Protein AF-A0A1G2CM22-F1 (afdb_monomer)

pLDDT: mean 74.39, std 9.71, range [49.56, 86.62]

Nearest PDB structures (foldseek):
  3p04-assembly1_A  TM=5.945E-01  e=9.535E-03  Corynebacterium glutamicum
  3zih-assembly1_A  TM=6.746E-01  e=2.568E-02  Bacillus subtilis
  6scq-assembly1_A  TM=5.970E-01  e=1.019E-02  Corynebacterium glutamicum ATCC 13032
  2ek0-assembly1_A  TM=5.794E-01  e=2.568E-02  Thermus thermophilus
  6sat-assembly1_A  TM=5.914E-01  e=2.250E-02  Corynebacterium glutamicum ATCC 13032

Sequence (84 aa):
MAIRFRGRWDPILPDIQESVREGEQIDVILTRKEFARLQTERGELELLRSRISATPCRLEFQEFALIDEDREEIAPILTVTPCF

Foldseek 3Di:
DEAEAEDACVVCLVVVLVQLVVQHKYKYFDAPVNVVVCVVPVVVVVVSCVSSVVFAWDWDKDQADDPDPVPSDGTIIIIIGTDD

Radius of gyration: 12.34 Å; Cα contacts (8 Å, |Δi|>4): 140; chains: 1; bounding box: 21×38×27 Å

Organism: NCBI:txid1798652

Mean predicted aligned error: 7.43 Å

Secondary structure (DSSP, 8-state):
-EEEEES-HHHHHHHHHHHHHHT-EEEEE--HHHHHHHHH-HHHHHHHHHHHTTS-EEEEEEEEEES-TTTT-EEEEEEEEE--

Structure (mmCIF, N/CA/C/O backbone):
data_AF-A0A1G2CM22-F1
#
_entry.id   AF-A0A1G2CM22-F1
#
loop_
_atom_site.group_PDB
_atom_site.id
_atom_site.type_symbol
_atom_site.label_atom_id
_atom_site.label_alt_id
_atom_site.label_comp_id
_atom_site.label_asym_id
_atom_site.label_entity_id
_atom_site.label_seq_id
_atom_site.pdbx_PDB_ins_code
_atom_site.Cartn_x
_atom_site.Cartn_y
_atom_site.Cartn_z
_atom_site.occupancy
_atom_site.B_iso_or_equiv
_atom_site.auth_seq_id
_atom_site.auth_comp_id
_atom_site.auth_asym_id
_atom_site.auth_atom_id
_atom_site.pdbx_PDB_model_num
ATOM 1 N N . MET A 1 1 ? 4.286 -4.052 -16.805 1.00 62.34 1 MET A N 1
ATOM 2 C CA . MET A 1 1 ? 5.019 -4.816 -15.773 1.00 62.34 1 MET A CA 1
ATOM 3 C C . MET A 1 1 ? 4.843 -4.038 -14.484 1.00 62.34 1 MET A C 1
ATOM 5 O O . MET A 1 1 ? 4.913 -2.822 -14.567 1.00 62.34 1 MET A O 1
ATOM 9 N N . ALA A 1 2 ? 4.481 -4.683 -13.374 1.00 73.06 2 ALA A N 1
ATOM 10 C CA . ALA A 1 2 ? 4.244 -3.981 -12.112 1.00 73.06 2 ALA A CA 1
ATOM 11 C C . ALA A 1 2 ? 5.410 -4.230 -11.150 1.00 73.06 2 ALA A C 1
ATOM 13 O O . ALA A 1 2 ? 5.837 -5.379 -10.995 1.00 73.06 2 ALA A O 1
ATOM 14 N N . ILE A 1 3 ? 5.925 -3.170 -10.528 1.00 83.62 3 ILE A N 1
ATOM 15 C CA . ILE A 1 3 ? 6.977 -3.268 -9.511 1.00 83.62 3 ILE A CA 1
ATOM 16 C C . ILE A 1 3 ? 6.345 -3.752 -8.214 1.00 83.62 3 ILE A C 1
ATOM 18 O O . ILE A 1 3 ? 5.324 -3.223 -7.794 1.00 83.62 3 ILE A O 1
ATOM 22 N N . ARG A 1 4 ? 6.940 -4.753 -7.562 1.00 84.06 4 ARG A N 1
ATOM 23 C CA . ARG A 1 4 ? 6.425 -5.292 -6.299 1.00 84.06 4 ARG A CA 1
ATOM 24 C C . ARG A 1 4 ? 7.305 -4.899 -5.130 1.00 84.06 4 ARG A C 1
ATOM 26 O O . ARG A 1 4 ? 8.470 -5.285 -5.083 1.00 84.06 4 ARG A O 1
ATOM 33 N N . PHE A 1 5 ? 6.716 -4.231 -4.146 1.00 81.38 5 PHE A N 1
ATOM 34 C CA . PHE A 1 5 ? 7.355 -3.972 -2.860 1.00 81.38 5 PHE A CA 1
ATOM 35 C C . PHE A 1 5 ? 6.720 -4.836 -1.778 1.00 81.38 5 PHE A C 1
ATOM 37 O O . PHE A 1 5 ? 5.505 -5.008 -1.746 1.00 81.38 5 PHE A O 1
ATOM 44 N N . ARG A 1 6 ? 7.531 -5.364 -0.858 1.00 78.62 6 ARG A N 1
ATOM 45 C CA . ARG A 1 6 ? 7.057 -6.128 0.302 1.00 78.62 6 ARG A CA 1
ATOM 46 C C . ARG A 1 6 ? 7.571 -5.486 1.575 1.00 78.62 6 ARG A C 1
ATOM 48 O O . ARG A 1 6 ? 8.778 -5.420 1.784 1.00 78.62 6 ARG A O 1
ATOM 55 N N . GLY A 1 7 ? 6.665 -5.053 2.447 1.00 72.06 7 GLY A N 1
ATOM 56 C CA . GLY A 1 7 ? 7.065 -4.479 3.7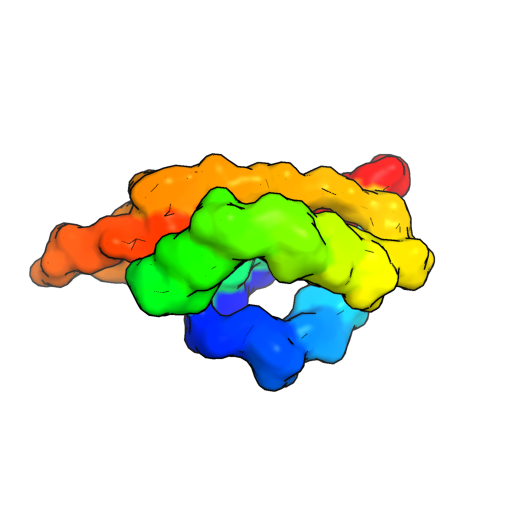27 1.00 72.06 7 GLY A CA 1
ATOM 57 C C . GLY A 1 7 ? 6.074 -3.475 4.294 1.00 72.06 7 GLY A C 1
ATOM 58 O O . GLY A 1 7 ? 4.882 -3.500 3.998 1.00 72.06 7 GLY A O 1
ATOM 59 N N . ARG A 1 8 ? 6.579 -2.605 5.172 1.00 72.06 8 ARG A N 1
ATOM 60 C C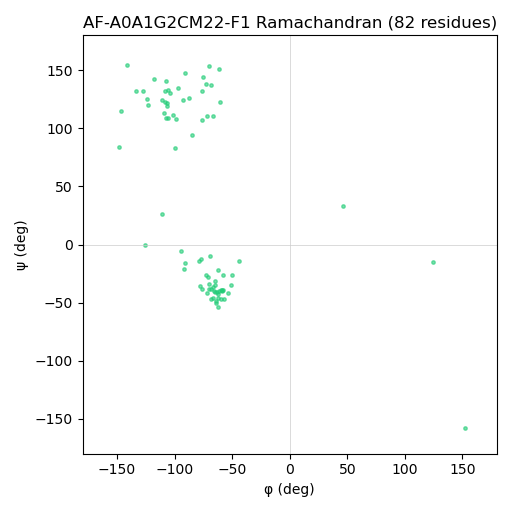A . ARG A 1 8 ? 5.813 -1.452 5.661 1.00 72.06 8 ARG A CA 1
ATOM 61 C C . ARG A 1 8 ? 5.764 -0.398 4.568 1.00 72.06 8 ARG A C 1
ATOM 63 O O . ARG A 1 8 ? 6.769 -0.214 3.894 1.00 72.06 8 ARG A O 1
ATOM 70 N N . TRP A 1 9 ? 4.644 0.308 4.458 1.00 73.06 9 TRP A N 1
ATOM 71 C CA . TRP A 1 9 ? 4.444 1.335 3.435 1.00 73.06 9 TRP A CA 1
ATOM 72 C C . TRP A 1 9 ? 5.376 2.549 3.605 1.00 73.06 9 TRP A C 1
ATOM 74 O O . TRP A 1 9 ? 5.912 3.061 2.631 1.00 73.06 9 TRP A O 1
ATOM 84 N N . ASP A 1 10 ? 5.600 2.997 4.842 1.00 73.31 10 ASP A N 1
ATOM 85 C CA . ASP A 1 10 ? 6.356 4.224 5.138 1.00 73.31 10 ASP A CA 1
ATOM 86 C C . ASP A 1 10 ? 7.802 4.247 4.572 1.00 73.31 10 ASP A C 1
ATOM 88 O O . ASP A 1 10 ? 8.151 5.223 3.911 1.00 73.31 10 ASP A O 1
ATOM 92 N N . PRO A 1 11 ? 8.635 3.193 4.730 1.00 80.25 11 PRO A N 1
ATOM 93 C CA . PRO A 1 11 ? 10.001 3.191 4.195 1.00 80.25 11 PRO A CA 1
ATOM 94 C C . PRO A 1 11 ? 10.100 3.048 2.670 1.00 80.25 11 PRO A C 1
ATOM 96 O O . PRO A 1 11 ? 11.090 3.497 2.111 1.00 80.25 11 PRO A O 1
ATOM 99 N N . ILE A 1 12 ? 9.116 2.431 2.010 1.00 79.94 12 ILE A N 1
ATOM 100 C CA . ILE A 1 12 ? 9.110 2.203 0.547 1.00 79.94 12 ILE A CA 1
ATOM 101 C C . ILE A 1 12 ? 8.368 3.306 -0.217 1.00 79.94 12 ILE A C 1
ATOM 103 O O . ILE A 1 12 ? 8.335 3.311 -1.442 1.00 79.94 12 ILE A O 1
ATOM 107 N N . LEU A 1 13 ? 7.743 4.244 0.498 1.00 80.19 13 LEU A N 1
ATOM 108 C CA . LEU A 1 13 ? 7.024 5.373 -0.082 1.00 80.19 13 LEU A CA 1
ATOM 109 C C . LEU A 1 13 ? 7.865 6.208 -1.069 1.00 80.19 13 LEU A C 1
ATOM 111 O O . LEU A 1 13 ? 7.303 6.591 -2.096 1.00 80.19 13 LEU A O 1
ATOM 115 N N . PRO A 1 14 ? 9.155 6.515 -0.813 1.00 82.81 14 PRO A N 1
ATOM 116 C CA . PRO A 1 14 ? 9.979 7.258 -1.765 1.00 82.81 14 PRO A CA 1
ATOM 117 C C . PRO A 1 14 ? 10.154 6.499 -3.083 1.00 82.81 14 PRO A C 1
ATOM 119 O O . PRO A 1 14 ? 9.932 7.081 -4.141 1.00 82.81 14 PRO A O 1
ATOM 122 N N . ASP A 1 15 ? 10.462 5.200 -3.012 1.00 86.56 15 ASP A N 1
ATOM 123 C CA . ASP A 1 15 ? 10.614 4.334 -4.184 1.00 86.56 15 ASP A CA 1
ATOM 124 C C . ASP A 1 15 ? 9.304 4.240 -4.975 1.00 86.56 15 ASP A C 1
ATOM 126 O O . ASP A 1 15 ? 9.290 4.376 -6.194 1.00 86.56 15 ASP A O 1
ATOM 130 N N . ILE A 1 16 ? 8.170 4.100 -4.279 1.00 82.12 16 ILE A N 1
ATOM 131 C CA . ILE A 1 16 ? 6.845 4.102 -4.908 1.00 82.12 16 ILE A CA 1
ATOM 132 C C . ILE A 1 16 ? 6.610 5.423 -5.641 1.00 82.12 16 ILE A C 1
ATOM 134 O O . ILE A 1 16 ? 6.156 5.421 -6.779 1.00 82.12 16 ILE A O 1
ATOM 138 N N . GLN A 1 17 ? 6.896 6.565 -5.013 1.00 79.75 17 GLN A N 1
ATOM 139 C CA . GLN A 1 17 ? 6.703 7.865 -5.658 1.00 79.75 17 GLN A CA 1
ATOM 140 C C . GLN A 1 17 ? 7.564 8.028 -6.909 1.00 79.75 17 GLN A C 1
ATOM 142 O O . GLN A 1 17 ? 7.085 8.598 -7.889 1.00 79.75 17 GLN A O 1
ATOM 147 N N . GLU A 1 18 ? 8.807 7.554 -6.873 1.00 85.00 18 GLU A N 1
ATOM 148 C CA . GLU A 1 18 ? 9.705 7.560 -8.026 1.00 85.00 18 GLU A CA 1
ATOM 149 C C . GLU A 1 18 ? 9.131 6.702 -9.159 1.00 85.00 18 GLU A C 1
ATOM 151 O O . GLU A 1 18 ? 8.836 7.234 -10.228 1.00 85.00 18 GLU A O 1
ATOM 156 N N . SER A 1 19 ? 8.787 5.444 -8.883 1.00 85.00 19 SER A N 1
ATOM 157 C CA . SER A 1 19 ? 8.183 4.544 -9.871 1.00 85.00 19 SER A CA 1
ATOM 158 C C . SER A 1 19 ? 6.849 5.066 -10.434 1.00 85.00 19 SER A C 1
ATOM 160 O O . SER A 1 19 ? 6.608 4.988 -11.639 1.00 85.00 19 SER A O 1
ATOM 162 N N . VAL A 1 20 ? 5.983 5.673 -9.603 1.00 82.44 20 VAL A N 1
ATOM 163 C CA . VAL A 1 20 ? 4.721 6.279 -10.073 1.00 82.44 20 VAL A CA 1
ATOM 164 C C . VAL A 1 20 ? 5.027 7.431 -11.026 1.00 82.44 20 VAL A C 1
ATOM 166 O O . VAL A 1 20 ? 4.327 7.588 -12.022 1.00 82.44 20 VAL A O 1
ATOM 169 N N . ARG A 1 21 ? 6.044 8.256 -10.741 1.00 82.06 21 ARG A N 1
ATOM 170 C CA . ARG A 1 21 ? 6.457 9.351 -11.637 1.00 82.06 21 ARG A CA 1
ATOM 171 C C . ARG A 1 21 ? 6.997 8.837 -12.967 1.00 82.06 21 ARG A C 1
ATOM 173 O O . ARG A 1 21 ? 6.829 9.526 -13.969 1.00 82.06 21 ARG A O 1
ATOM 180 N N . GLU A 1 2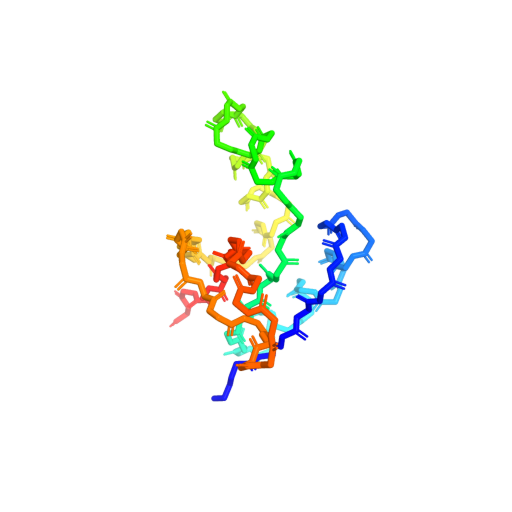2 ? 7.624 7.668 -12.979 1.00 85.50 22 GLU A N 1
ATOM 181 C CA . GLU A 1 22 ? 8.252 7.098 -14.173 1.00 85.50 22 GLU A CA 1
ATOM 182 C C . GLU A 1 22 ? 7.283 6.446 -15.159 1.00 85.50 22 GLU A C 1
ATOM 184 O O . GLU A 1 22 ? 7.667 6.202 -16.302 1.00 85.50 22 GLU A O 1
ATOM 189 N N . GLY A 1 23 ? 6.034 6.175 -14.780 1.00 83.88 23 GLY A N 1
ATOM 190 C CA . GLY A 1 23 ? 5.167 5.380 -15.655 1.00 83.88 23 GLY A CA 1
ATOM 191 C C . GLY A 1 23 ? 4.579 4.143 -15.001 1.00 83.88 23 GLY A C 1
ATOM 192 O O . GLY A 1 23 ? 3.683 3.516 -15.566 1.00 83.88 23 GLY A O 1
ATOM 193 N N . GLU A 1 24 ? 5.127 3.738 -13.860 1.00 86.12 24 GLU A N 1
ATOM 194 C CA . GLU A 1 24 ? 5.069 2.343 -13.461 1.00 86.12 24 GLU A CA 1
ATOM 195 C C . GLU A 1 24 ? 3.931 2.059 -12.486 1.00 86.12 24 GLU A C 1
ATOM 197 O O . GLU A 1 24 ? 3.697 2.769 -11.507 1.00 86.12 24 GLU A O 1
ATOM 202 N N . GLN A 1 25 ? 3.216 0.970 -12.769 1.00 85.50 25 GLN A N 1
ATOM 203 C CA . GLN A 1 25 ? 2.280 0.388 -11.820 1.00 85.50 25 GLN A CA 1
ATOM 204 C C . GLN A 1 25 ? 3.070 -0.298 -10.710 1.00 85.50 25 GLN A C 1
ATOM 206 O O . GLN A 1 25 ? 4.036 -1.015 -10.976 1.00 85.50 25 GLN A O 1
ATOM 211 N N . ILE A 1 26 ? 2.627 -0.122 -9.472 1.00 86.62 26 ILE A N 1
ATOM 212 C CA . ILE A 1 26 ? 3.319 -0.650 -8.303 1.00 86.62 26 ILE A CA 1
ATOM 213 C C . ILE A 1 26 ? 2.347 -1.448 -7.454 1.00 86.62 26 ILE A C 1
ATOM 215 O O . ILE A 1 26 ? 1.269 -0.976 -7.128 1.00 86.62 26 ILE A O 1
ATOM 219 N N . ASP A 1 27 ? 2.749 -2.641 -7.055 1.00 86.38 27 ASP A N 1
ATOM 220 C CA . ASP A 1 27 ? 2.015 -3.525 -6.168 1.00 86.38 27 ASP A CA 1
ATOM 221 C C . ASP A 1 27 ? 2.735 -3.571 -4.819 1.00 86.38 27 ASP A C 1
ATOM 223 O O . ASP A 1 27 ? 3.848 -4.084 -4.690 1.00 86.38 27 ASP A O 1
ATOM 227 N N . VAL A 1 28 ? 2.097 -3.042 -3.784 1.00 83.81 28 VAL A N 1
ATOM 228 C CA . VAL A 1 28 ? 2.641 -3.049 -2.431 1.00 83.81 28 VAL A CA 1
ATOM 229 C C . VAL A 1 28 ? 1.984 -4.143 -1.622 1.00 83.81 28 VAL A C 1
ATOM 231 O O . VAL A 1 28 ? 0.813 -4.070 -1.263 1.00 83.81 28 VAL A O 1
ATOM 234 N N . ILE A 1 29 ? 2.774 -5.149 -1.290 1.00 83.81 29 ILE A N 1
ATOM 235 C CA . ILE A 1 29 ? 2.405 -6.212 -0.377 1.00 83.81 29 ILE A CA 1
ATOM 236 C C . ILE A 1 29 ? 2.472 -5.661 1.042 1.00 83.81 29 ILE A C 1
ATOM 238 O O . ILE A 1 29 ? 3.553 -5.456 1.611 1.00 83.81 29 ILE A O 1
ATOM 242 N N . LEU A 1 30 ? 1.294 -5.449 1.615 1.00 78.81 30 LEU A N 1
ATOM 243 C CA . LEU A 1 30 ? 1.134 -4.958 2.968 1.00 78.81 30 LEU A CA 1
ATOM 244 C C . LEU A 1 30 ? 1.045 -6.128 3.942 1.00 78.81 30 LEU A C 1
ATOM 246 O O . LEU A 1 30 ? 0.494 -7.192 3.662 1.00 78.81 30 LEU A O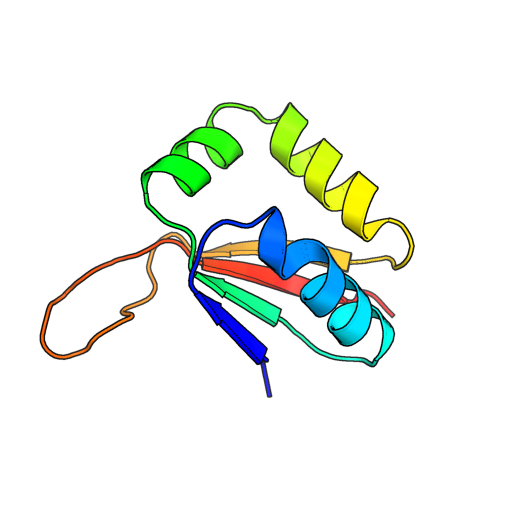 1
ATOM 250 N N . THR A 1 31 ? 1.545 -5.910 5.154 1.00 78.06 31 THR A N 1
ATOM 251 C CA . THR A 1 31 ? 1.247 -6.835 6.251 1.00 78.06 31 THR A CA 1
ATOM 252 C C . THR A 1 31 ? -0.226 -6.703 6.648 1.00 78.06 31 THR A C 1
ATOM 254 O O . THR A 1 31 ? -0.806 -5.621 6.536 1.00 78.06 31 THR A O 1
ATOM 257 N N . ARG A 1 32 ? -0.829 -7.765 7.206 1.00 75.06 32 ARG A N 1
ATOM 258 C CA . ARG A 1 32 ? -2.213 -7.710 7.723 1.00 75.06 32 ARG A CA 1
ATOM 259 C C . ARG A 1 32 ? -2.463 -6.537 8.677 1.00 75.06 32 ARG A C 1
ATOM 261 O O . ARG A 1 32 ? -3.554 -5.985 8.671 1.00 75.06 32 ARG A O 1
ATOM 268 N N . LYS A 1 33 ? -1.468 -6.152 9.487 1.00 78.69 33 LYS A N 1
ATOM 269 C CA . LYS A 1 33 ? -1.579 -5.020 10.422 1.00 78.69 33 LYS A CA 1
ATOM 270 C C . LYS A 1 33 ? -1.656 -3.679 9.697 1.00 78.69 33 LYS A C 1
ATOM 272 O O . LYS A 1 33 ? -2.529 -2.883 10.012 1.00 78.69 33 LYS A O 1
ATOM 277 N N . GLU A 1 34 ? -0.776 -3.457 8.724 1.00 76.19 34 GLU A N 1
ATOM 278 C CA . GLU A 1 34 ? -0.757 -2.222 7.925 1.00 76.19 34 GLU A CA 1
ATOM 279 C C . GLU A 1 34 ? -2.033 -2.094 7.096 1.00 76.19 34 GLU A C 1
ATOM 281 O O . GLU A 1 34 ? -2.635 -1.031 7.026 1.00 76.19 34 GLU A O 1
ATOM 286 N N . PHE A 1 35 ? -2.498 -3.203 6.529 1.00 76.56 35 PHE A N 1
ATOM 287 C CA . PHE A 1 35 ? -3.749 -3.225 5.792 1.00 76.56 35 PHE A CA 1
ATOM 288 C C . PHE A 1 35 ? -4.969 -2.973 6.670 1.00 76.56 35 PHE A C 1
ATOM 290 O O . PHE A 1 35 ? -5.811 -2.158 6.311 1.00 76.56 35 PHE A O 1
ATOM 297 N N . ALA A 1 36 ? -5.055 -3.623 7.835 1.00 76.56 36 ALA A N 1
ATOM 298 C CA . ALA A 1 36 ? -6.128 -3.358 8.787 1.00 76.56 36 ALA A CA 1
ATOM 299 C C . ALA A 1 36 ? -6.131 -1.884 9.207 1.00 76.56 36 ALA A C 1
ATOM 301 O O . ALA A 1 36 ? -7.194 -1.277 9.306 1.00 76.56 36 ALA A O 1
ATOM 302 N N . ARG A 1 37 ? -4.949 -1.288 9.390 1.00 77.50 37 ARG A N 1
ATOM 303 C CA . ARG A 1 37 ? -4.802 0.135 9.689 1.00 77.50 37 ARG A CA 1
ATOM 304 C C . ARG A 1 37 ? -5.305 1.016 8.544 1.00 77.50 37 ARG A C 1
ATOM 306 O O . ARG A 1 37 ? -6.153 1.867 8.778 1.00 77.50 37 ARG A O 1
ATOM 313 N N . LEU A 1 38 ? -4.895 0.736 7.307 1.00 74.56 38 LEU A N 1
ATOM 314 C CA . LEU A 1 38 ? -5.335 1.464 6.110 1.00 74.56 38 LEU A CA 1
ATOM 315 C C . LEU A 1 38 ? -6.835 1.310 5.810 1.00 74.56 38 LEU A C 1
ATOM 317 O O . LEU A 1 38 ? -7.459 2.262 5.348 1.00 74.56 38 LEU A O 1
ATOM 321 N N . GLN A 1 39 ? -7.426 0.141 6.077 1.00 72.44 39 GLN A N 1
ATOM 322 C CA . GLN A 1 39 ? -8.871 -0.072 5.943 1.00 72.44 39 GLN A CA 1
ATOM 323 C C . GLN A 1 39 ? -9.668 0.636 7.047 1.00 72.44 39 GLN A C 1
ATOM 325 O O . GLN A 1 39 ? -10.725 1.203 6.776 1.00 72.44 39 GLN A O 1
ATOM 330 N N . THR A 1 40 ? -9.188 0.584 8.292 1.00 70.94 40 THR A N 1
ATOM 331 C CA . THR A 1 40 ? -9.910 1.139 9.450 1.00 70.94 40 THR A CA 1
ATOM 332 C C . THR A 1 40 ? -9.807 2.662 9.483 1.00 70.94 40 THR A C 1
ATOM 334 O O . THR A 1 40 ? -10.775 3.358 9.790 1.00 70.94 40 THR A O 1
ATOM 337 N N . GLU A 1 41 ? -8.646 3.199 9.122 1.00 70.81 41 GLU A N 1
ATOM 338 C CA . GLU A 1 41 ? -8.374 4.626 9.093 1.00 70.81 41 GLU A CA 1
ATOM 339 C C . GLU A 1 41 ? -8.502 5.139 7.656 1.00 70.81 41 GLU A C 1
ATOM 341 O O . GLU A 1 41 ? -7.521 5.324 6.941 1.00 70.81 41 GLU A O 1
ATOM 346 N N . ARG A 1 42 ? -9.737 5.438 7.231 1.00 57.88 42 ARG A N 1
ATOM 347 C CA . ARG A 1 42 ? -10.031 6.067 5.926 1.00 57.88 42 ARG A CA 1
ATOM 348 C C . ARG A 1 42 ? -9.181 7.328 5.665 1.00 57.88 42 ARG A C 1
ATOM 350 O O . ARG A 1 42 ? -8.897 7.652 4.516 1.00 57.88 42 ARG A O 1
ATOM 357 N N . GLY A 1 43 ? -8.735 7.997 6.732 1.00 66.50 43 GLY A N 1
ATOM 358 C CA . GLY A 1 43 ? -7.793 9.113 6.685 1.00 66.5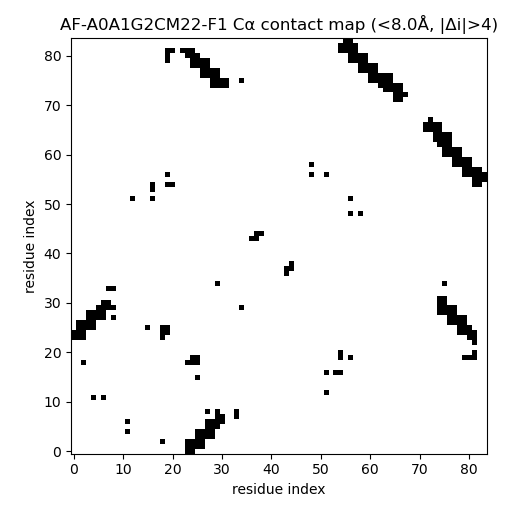0 43 GLY A CA 1
ATOM 359 C C . GLY A 1 43 ? -6.359 8.727 6.309 1.00 66.50 43 GLY A C 1
ATOM 360 O O . GLY A 1 43 ? -5.721 9.505 5.612 1.00 66.50 43 GLY A O 1
ATOM 361 N N . GLU A 1 44 ? -5.857 7.546 6.688 1.00 72.62 44 GLU A N 1
ATOM 362 C CA . GLU A 1 44 ? -4.515 7.079 6.298 1.00 72.62 44 GLU A CA 1
ATOM 363 C C . GLU A 1 44 ? -4.440 6.820 4.794 1.00 72.62 44 GLU A C 1
ATOM 365 O O . GLU A 1 44 ? -3.446 7.162 4.172 1.00 72.62 44 GLU A O 1
ATOM 370 N N . LEU A 1 45 ? -5.509 6.302 4.189 1.00 71.25 45 LEU A N 1
ATOM 371 C CA . LEU A 1 45 ? -5.612 6.056 2.748 1.00 71.25 45 LEU A CA 1
ATOM 372 C C . LEU A 1 45 ? -5.665 7.367 1.942 1.00 71.25 45 LEU A C 1
ATOM 374 O O . LEU A 1 45 ? -5.027 7.490 0.895 1.00 71.25 45 LEU A O 1
ATOM 378 N N . GLU A 1 46 ? -6.364 8.384 2.454 1.00 72.38 46 GLU A N 1
ATOM 379 C CA . GLU A 1 46 ? -6.321 9.735 1.878 1.00 72.38 46 GLU A CA 1
ATOM 380 C C . GLU A 1 46 ? -4.972 10.423 2.102 1.00 72.38 46 GLU A C 1
ATOM 382 O O . GLU A 1 46 ? -4.460 11.064 1.188 1.00 72.38 46 GLU A O 1
ATOM 387 N N . LEU A 1 47 ? -4.350 10.246 3.270 1.00 74.50 47 LEU A N 1
ATOM 388 C CA . LEU A 1 47 ? -2.974 10.667 3.546 1.00 74.50 47 LEU A CA 1
ATOM 389 C C . LEU A 1 4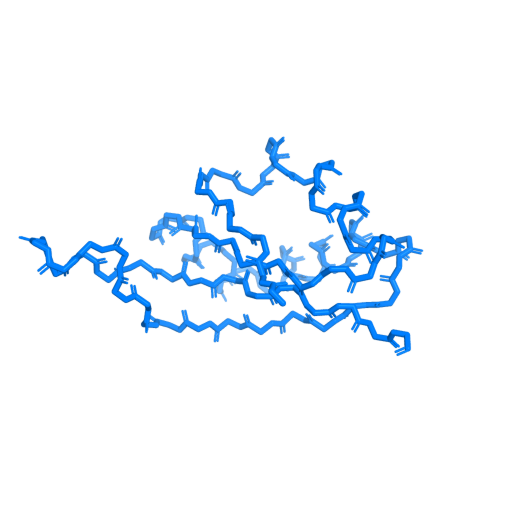7 ? -1.993 10.003 2.588 1.00 74.50 47 LEU A C 1
ATOM 391 O O . LEU A 1 47 ? -1.073 10.655 2.112 1.00 74.50 47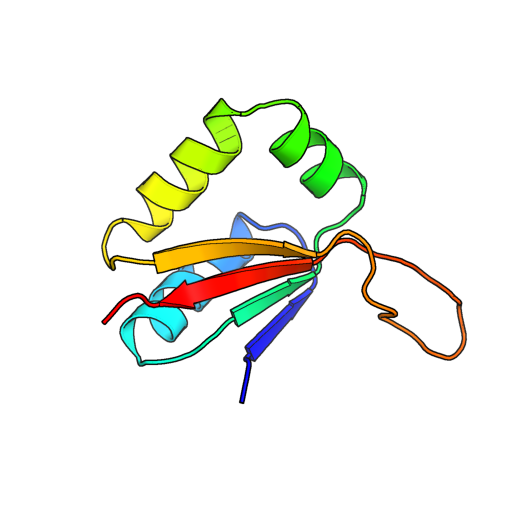 LEU A O 1
ATOM 395 N N . LEU A 1 48 ? -2.200 8.730 2.277 1.00 74.00 48 LEU A N 1
ATOM 396 C CA . LEU A 1 48 ? -1.393 7.958 1.348 1.00 74.00 48 LEU A CA 1
ATOM 397 C C . LEU A 1 48 ? -1.503 8.530 -0.060 1.00 74.00 48 LEU A C 1
ATOM 399 O O . LEU A 1 48 ? -0.497 8.868 -0.677 1.00 74.00 48 LEU A O 1
ATOM 403 N N . ARG A 1 49 ? -2.735 8.749 -0.524 1.00 72.00 49 ARG A N 1
ATOM 404 C CA . ARG A 1 49 ? -3.016 9.416 -1.797 1.00 72.00 49 ARG A CA 1
ATOM 405 C C . ARG A 1 49 ? -2.431 10.830 -1.836 1.00 72.00 49 ARG A C 1
ATOM 407 O O . ARG A 1 49 ? -1.868 11.231 -2.846 1.00 72.00 49 ARG A O 1
ATOM 414 N N . SER A 1 50 ? -2.508 11.555 -0.721 1.00 73.69 50 SER A N 1
ATOM 415 C CA . SER A 1 50 ? -1.939 12.894 -0.540 1.00 73.69 50 SER A CA 1
ATOM 416 C C . SER A 1 50 ? -0.405 12.890 -0.465 1.00 73.69 50 SER A C 1
ATOM 418 O O . SER A 1 50 ? 0.252 13.848 -0.851 1.00 73.69 50 SER A O 1
ATOM 420 N N . ARG A 1 51 ? 0.214 11.800 -0.014 1.00 72.62 51 ARG A N 1
ATOM 421 C CA . ARG A 1 51 ? 1.672 11.637 -0.016 1.00 72.62 51 ARG A CA 1
ATOM 422 C C . ARG A 1 51 ? 2.186 11.284 -1.408 1.00 72.62 51 ARG A C 1
ATOM 424 O O . ARG A 1 51 ? 3.233 11.780 -1.798 1.00 72.62 51 ARG A O 1
ATOM 431 N N . ILE A 1 52 ? 1.429 10.501 -2.176 1.00 70.75 52 ILE A N 1
ATOM 432 C CA . ILE A 1 52 ? 1.725 10.210 -3.591 1.00 70.75 52 ILE A CA 1
ATOM 433 C C . ILE A 1 52 ? 1.332 11.396 -4.507 1.00 70.75 52 ILE A C 1
ATOM 435 O O . ILE A 1 52 ? 1.774 11.457 -5.648 1.00 70.75 52 ILE A O 1
ATOM 439 N N . SER A 1 53 ? 0.578 12.377 -3.986 1.00 58.62 53 SER A N 1
ATOM 440 C CA . SER A 1 53 ? -0.000 13.591 -4.619 1.00 58.62 53 SER A CA 1
ATOM 441 C C . SER A 1 53 ? 0.886 14.405 -5.561 1.00 58.62 53 SER A C 1
ATOM 443 O O . SER A 1 53 ? 0.371 15.223 -6.319 1.00 58.62 53 SER A O 1
ATOM 445 N N . ALA A 1 54 ? 2.201 14.188 -5.575 1.00 62.66 54 ALA A N 1
ATOM 446 C CA . ALA A 1 54 ? 3.025 14.717 -6.656 1.00 62.66 54 ALA A CA 1
ATOM 447 C C . ALA A 1 54 ? 2.561 14.210 -8.038 1.00 62.66 54 ALA A C 1
ATOM 449 O O . ALA A 1 54 ? 2.750 14.913 -9.028 1.00 62.66 54 ALA A O 1
ATOM 450 N N . THR A 1 55 ? 1.917 13.037 -8.096 1.00 67.44 55 THR A N 1
ATOM 451 C CA . THR A 1 55 ? 1.432 12.430 -9.336 1.00 67.44 55 THR A CA 1
ATOM 452 C C . THR A 1 55 ? -0.008 11.933 -9.159 1.00 67.44 55 THR A C 1
ATOM 454 O O . THR A 1 55 ? -0.307 11.249 -8.172 1.00 67.44 55 THR A O 1
ATOM 457 N N . PRO A 1 56 ? -0.931 12.238 -10.092 1.00 72.25 56 PRO A N 1
ATOM 458 C CA . PRO A 1 56 ? -2.266 11.660 -10.056 1.00 72.25 56 PRO A CA 1
ATOM 459 C C . PRO A 1 56 ? -2.140 10.136 -10.175 1.00 72.25 56 PRO A C 1
ATOM 461 O O . PRO A 1 56 ? -1.546 9.625 -11.120 1.00 72.25 56 PRO A O 1
ATOM 464 N N . CYS A 1 57 ? -2.671 9.413 -9.193 1.00 81.12 57 CYS A N 1
ATOM 465 C CA . CYS A 1 57 ? -2.641 7.956 -9.131 1.00 81.12 57 CYS A CA 1
ATOM 466 C C . CYS A 1 57 ? -3.967 7.407 -8.590 1.00 81.12 57 CYS A C 1
ATOM 468 O O . CYS A 1 57 ? -4.716 8.077 -7.866 1.00 81.12 57 CYS A O 1
ATOM 470 N N . ARG A 1 58 ? -4.256 6.172 -8.979 1.00 82.56 58 ARG A N 1
ATOM 471 C CA . ARG A 1 58 ? -5.369 5.344 -8.553 1.00 82.56 58 ARG A CA 1
ATOM 472 C C . ARG A 1 58 ? -4.817 4.312 -7.583 1.00 82.56 58 ARG A C 1
ATOM 474 O O . ARG A 1 58 ? -3.823 3.652 -7.863 1.00 82.56 58 ARG A O 1
ATOM 481 N N . LEU A 1 59 ? -5.474 4.202 -6.439 1.00 81.12 59 LEU A N 1
ATOM 482 C CA . LEU A 1 59 ? -5.149 3.235 -5.401 1.00 81.12 59 LEU A CA 1
ATOM 483 C C . LEU A 1 59 ? -6.223 2.154 -5.416 1.00 81.12 59 LEU A C 1
ATOM 485 O O . LEU A 1 59 ? -7.404 2.467 -5.262 1.00 81.12 59 LEU A O 1
ATOM 489 N N . GLU A 1 60 ? -5.822 0.903 -5.608 1.00 82.50 60 GLU A N 1
ATOM 490 C CA . GLU A 1 60 ? -6.715 -0.253 -5.614 1.00 82.50 60 GLU A CA 1
ATOM 491 C C . GLU A 1 60 ? -6.238 -1.272 -4.589 1.00 82.50 60 GLU A C 1
ATOM 493 O O . GLU A 1 60 ? -5.087 -1.702 -4.605 1.00 82.50 60 GLU A O 1
ATOM 498 N N . PHE A 1 61 ? -7.131 -1.661 -3.684 1.00 78.69 61 PHE A N 1
ATOM 499 C CA . PHE A 1 61 ? -6.846 -2.710 -2.717 1.00 78.69 61 PHE A CA 1
ATOM 500 C C . PHE A 1 61 ? -7.312 -4.043 -3.273 1.00 78.69 61 PHE A C 1
ATOM 502 O O . PHE A 1 61 ? -8.483 -4.222 -3.602 1.00 78.69 61 PHE A O 1
ATOM 509 N N . GLN A 1 62 ? -6.383 -4.984 -3.338 1.00 74.25 62 GLN A N 1
ATOM 510 C CA . GLN A 1 62 ? -6.647 -6.368 -3.667 1.00 74.25 62 GLN A CA 1
ATOM 511 C C . GLN A 1 62 ? -6.545 -7.169 -2.372 1.00 74.25 62 GLN A C 1
ATOM 513 O O . GLN A 1 62 ? -5.465 -7.342 -1.804 1.00 74.25 62 GLN A O 1
ATOM 518 N N . GLU A 1 63 ? -7.691 -7.631 -1.875 1.00 62.31 63 GLU A N 1
ATOM 519 C CA . GLU A 1 63 ? -7.787 -8.338 -0.592 1.00 62.31 63 GLU A CA 1
ATOM 520 C C . GLU A 1 63 ? -7.138 -9.732 -0.60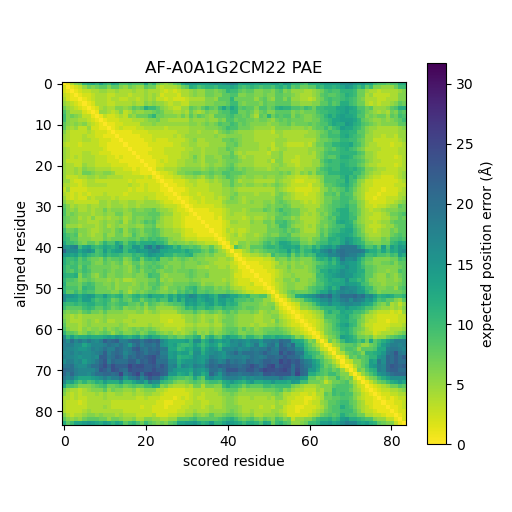9 1.00 62.31 63 GLU A C 1
ATOM 522 O O . GLU A 1 63 ? -6.945 -10.332 0.448 1.00 62.31 63 GLU A O 1
ATOM 527 N N . PHE A 1 64 ? -6.750 -10.244 -1.781 1.00 63.31 64 PHE A N 1
ATOM 528 C CA . PHE A 1 64 ? -6.331 -11.634 -1.930 1.00 63.31 64 PHE A CA 1
ATOM 529 C C . PHE A 1 64 ? -5.270 -11.794 -3.020 1.00 63.31 64 PHE A C 1
ATOM 531 O O . PHE A 1 64 ? -5.588 -12.146 -4.154 1.00 63.31 64 PHE A O 1
ATOM 538 N N . ALA A 1 65 ? -4.000 -11.568 -2.689 1.00 56.09 65 ALA A N 1
ATOM 539 C CA . ALA A 1 65 ? -2.911 -12.036 -3.534 1.00 56.09 65 ALA A CA 1
ATOM 540 C C . ALA A 1 65 ? -2.157 -13.162 -2.825 1.00 56.09 65 ALA A C 1
ATOM 542 O O . ALA A 1 65 ? -1.701 -13.004 -1.691 1.00 56.09 65 ALA A O 1
ATOM 543 N N . LEU A 1 66 ? -2.050 -14.307 -3.497 1.00 55.31 66 LEU A N 1
ATOM 544 C CA . LEU A 1 66 ? -1.160 -15.399 -3.113 1.00 55.31 66 LEU A CA 1
ATOM 545 C C . LEU A 1 66 ? 0.277 -14.910 -3.296 1.00 55.31 66 LEU A C 1
ATOM 547 O O . LEU A 1 66 ? 0.713 -14.654 -4.416 1.00 55.31 66 LEU A O 1
ATOM 551 N N . ILE A 1 67 ? 0.982 -14.715 -2.186 1.00 59.16 67 ILE A N 1
ATOM 552 C CA . ILE A 1 67 ? 2.350 -14.169 -2.194 1.00 59.16 67 ILE A CA 1
ATOM 553 C C . ILE A 1 67 ? 3.386 -15.291 -2.257 1.00 59.16 67 ILE A C 1
ATOM 555 O O . ILE A 1 67 ? 4.514 -15.072 -2.689 1.00 59.16 67 ILE A O 1
ATOM 559 N N . ASP A 1 68 ? 2.968 -16.493 -1.871 1.00 57.66 68 ASP A N 1
ATOM 560 C CA . ASP A 1 68 ? 3.770 -17.705 -1.824 1.00 57.66 68 ASP A CA 1
ATOM 561 C C . ASP A 1 68 ? 2.855 -18.893 -2.159 1.00 57.66 68 ASP A C 1
ATOM 563 O O . ASP A 1 68 ? 1.922 -19.187 -1.405 1.00 57.66 68 ASP A O 1
ATOM 567 N N . GLU A 1 69 ? 3.105 -19.571 -3.284 1.00 53.50 69 GLU A N 1
ATOM 568 C CA . GLU A 1 69 ? 2.386 -20.801 -3.668 1.00 53.50 69 GLU A CA 1
ATOM 569 C C . GLU A 1 69 ? 2.597 -21.936 -2.648 1.00 53.50 69 GLU A C 1
ATOM 571 O O . GLU A 1 69 ? 1.766 -22.832 -2.545 1.00 53.50 69 GLU A O 1
ATOM 576 N N . ASP A 1 70 ? 3.669 -21.870 -1.852 1.00 49.56 70 ASP A N 1
ATOM 577 C CA . ASP A 1 70 ? 4.074 -22.927 -0.918 1.00 49.56 70 ASP A CA 1
ATOM 578 C C . ASP A 1 70 ? 3.477 -22.763 0.496 1.00 49.56 70 ASP A C 1
ATOM 580 O O . ASP A 1 70 ? 3.498 -23.691 1.304 1.00 49.56 70 ASP A O 1
ATOM 584 N N . ARG A 1 71 ? 2.946 -21.575 0.832 1.00 52.53 71 ARG A N 1
ATOM 585 C CA . ARG A 1 71 ? 2.478 -21.256 2.198 1.00 52.53 71 ARG A CA 1
ATOM 586 C C . ARG A 1 71 ? 1.040 -20.767 2.324 1.00 52.53 71 ARG A C 1
ATOM 588 O O . ARG A 1 71 ? 0.622 -20.501 3.448 1.00 52.53 71 ARG A O 1
ATOM 595 N N . GLU A 1 72 ? 0.290 -20.641 1.226 1.00 50.69 72 GLU A N 1
ATOM 596 C CA . GLU A 1 72 ? -1.083 -20.093 1.230 1.00 50.69 72 GLU A CA 1
ATOM 597 C C . GLU A 1 72 ? -1.200 -18.798 2.066 1.00 50.69 72 GLU A C 1
ATOM 599 O O . GLU A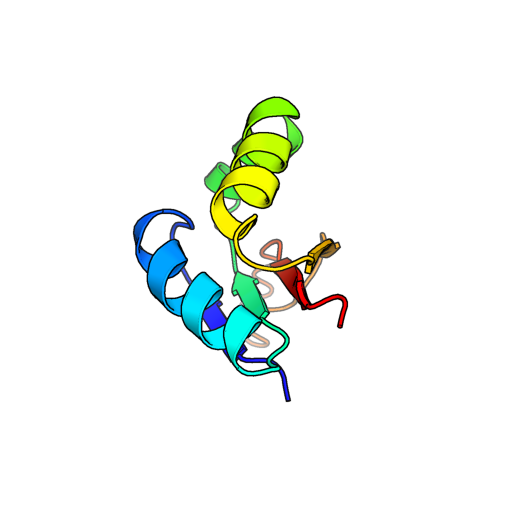 1 72 ? -2.209 -18.519 2.720 1.00 50.69 72 GLU A O 1
ATOM 604 N N . GLU A 1 73 ? -0.137 -17.986 2.088 1.00 56.38 73 GLU A N 1
ATOM 605 C CA . GLU A 1 73 ? -0.124 -16.760 2.874 1.00 56.38 73 GLU A CA 1
ATOM 606 C C . GLU A 1 73 ? -0.776 -15.661 2.038 1.00 56.38 73 GLU A C 1
ATOM 608 O O . GLU A 1 73 ? -0.162 -15.023 1.181 1.00 56.38 73 GLU A O 1
ATOM 613 N N . ILE A 1 74 ? -2.076 -15.489 2.263 1.00 63.03 74 ILE A N 1
ATOM 614 C CA . ILE A 1 74 ? -2.849 -14.401 1.681 1.00 63.03 74 ILE A CA 1
ATOM 615 C C . ILE A 1 74 ? -2.425 -13.118 2.389 1.00 63.03 74 ILE A C 1
ATOM 617 O O . ILE A 1 74 ? -2.742 -12.921 3.573 1.00 63.03 74 ILE A O 1
ATOM 621 N N . ALA A 1 75 ? -1.734 -12.241 1.662 1.00 69.56 75 ALA A N 1
ATOM 622 C CA . ALA A 1 75 ? -1.492 -10.887 2.123 1.00 69.56 75 ALA A CA 1
ATOM 623 C C . ALA A 1 75 ? -2.132 -9.860 1.177 1.00 69.56 75 ALA A C 1
ATOM 625 O O . ALA A 1 75 ? -2.182 -10.054 -0.039 1.00 69.56 75 ALA A O 1
ATOM 626 N N . PRO A 1 76 ? -2.673 -8.781 1.751 1.00 76.50 76 PRO A N 1
ATOM 627 C CA . PRO A 1 76 ? -3.324 -7.733 0.991 1.00 76.50 76 PRO A CA 1
ATOM 628 C C . PRO A 1 76 ? -2.306 -6.967 0.150 1.00 76.50 76 PRO A C 1
ATOM 630 O O . PRO A 1 76 ? -1.228 -6.605 0.633 1.00 76.50 76 PRO A O 1
ATOM 633 N N . ILE A 1 77 ? -2.679 -6.683 -1.096 1.00 83.00 77 ILE A N 1
ATOM 634 C CA . ILE A 1 77 ? -1.891 -5.845 -1.996 1.00 83.00 77 ILE A CA 1
ATOM 635 C C . ILE A 1 77 ? -2.590 -4.510 -2.181 1.00 83.00 77 ILE A C 1
ATOM 637 O O . ILE A 1 77 ? -3.783 -4.443 -2.466 1.00 83.00 77 ILE A O 1
ATOM 641 N N . LEU A 1 78 ? -1.822 -3.442 -2.037 1.00 82.75 78 LEU A N 1
ATOM 642 C CA . LEU A 1 78 ? -2.196 -2.118 -2.482 1.00 82.75 78 LEU A CA 1
ATOM 643 C C . LEU A 1 78 ? -1.524 -1.847 -3.823 1.00 82.75 78 LEU A C 1
ATOM 645 O O . LEU A 1 78 ? -0.315 -1.641 -3.886 1.00 82.75 78 LEU A O 1
ATOM 649 N N . THR A 1 79 ? -2.317 -1.840 -4.883 1.00 85.44 79 THR A N 1
ATOM 650 C CA . THR A 1 79 ? -1.864 -1.462 -6.214 1.00 85.44 79 THR A CA 1
ATOM 651 C C . THR A 1 79 ? -1.988 0.047 -6.380 1.00 85.44 79 THR A C 1
ATOM 653 O O . THR A 1 79 ? -3.047 0.636 -6.161 1.00 85.44 79 THR A O 1
ATOM 656 N N . VAL A 1 80 ? -0.886 0.672 -6.768 1.00 85.56 80 VAL A N 1
ATOM 657 C CA . VAL A 1 80 ? -0.779 2.077 -7.127 1.00 85.56 80 VAL A CA 1
ATOM 658 C C . VAL A 1 80 ? -0.604 2.134 -8.634 1.00 85.56 80 VAL A C 1
ATOM 660 O O . VAL A 1 80 ? 0.442 1.768 -9.169 1.00 85.56 80 VAL A O 1
ATOM 663 N N . THR A 1 81 ? -1.644 2.585 -9.319 1.00 85.94 81 THR A N 1
ATOM 664 C CA . THR A 1 81 ? -1.628 2.766 -10.767 1.00 85.94 81 THR A CA 1
ATOM 665 C C . THR A 1 81 ? -1.561 4.257 -11.052 1.00 85.94 81 THR A C 1
ATOM 667 O O . THR A 1 81 ? -2.462 4.989 -10.643 1.00 85.94 81 THR A O 1
ATOM 670 N N . PRO A 1 82 ? -0.525 4.759 -11.718 1.00 83.06 82 PRO A N 1
ATOM 671 C CA . PRO A 1 82 ? -0.517 6.154 -12.125 1.00 83.06 82 PRO A CA 1
ATOM 672 C C . PRO A 1 82 ? -1.668 6.490 -13.099 1.00 83.06 82 PRO A C 1
ATOM 674 O O . PRO A 1 82 ? -2.129 5.634 -13.849 1.00 83.06 82 PRO A O 1
ATOM 677 N N . CYS A 1 83 ? -2.142 7.739 -13.082 1.00 77.38 83 CYS A N 1
ATOM 678 C CA . CYS A 1 83 ? -3.331 8.210 -13.812 1.00 77.38 83 CYS A CA 1
ATOM 679 C C . CYS A 1 83 ? -3.022 9.172 -14.976 1.00 77.38 83 CYS A C 1
ATOM 681 O O . CYS A 1 83 ? -3.854 10.033 -15.272 1.00 77.38 83 CYS A O 1
ATOM 683 N N . PHE A 1 84 ? -1.835 9.097 -15.575 1.00 73.38 84 PHE A N 1
ATOM 684 C CA . PHE A 1 84 ? -1.492 9.914 -16.749 1.00 73.38 84 PHE A CA 1
ATOM 685 C C . PHE A 1 84 ? -2.148 9.425 -18.041 1.00 73.38 84 PHE A C 1
ATOM 687 O O . PHE A 1 84 ? -2.417 8.208 -18.158 1.00 73.38 84 PHE A O 1
#

Solvent-accessible surface area (backbone atoms only — not comparable to full-atom values): 4801 Å² total; per-residue (Å²): 125,67,50,75,46,79,48,69,64,80,86,47,42,64,61,49,46,51,40,39,71,73,72,32,32,32,36,34,37,32,47,70,68,59,44,52,48,40,68,73,34,63,63,52,48,50,49,46,53,60,68,44,51,91,45,67,61,46,80,47,79,40,81,73,37,78,78,37,96,89,68,75,47,68,34,35,28,43,33,40,36,52,63,126